Protein AF-0000000074475706 (afdb_homodimer)

Structure (mmCIF, N/CA/C/O backbone):
data_AF-0000000074475706-model_v1
#
loop_
_entity.id
_entity.type
_entity.pdbx_description
1 polymer Transposase
#
lo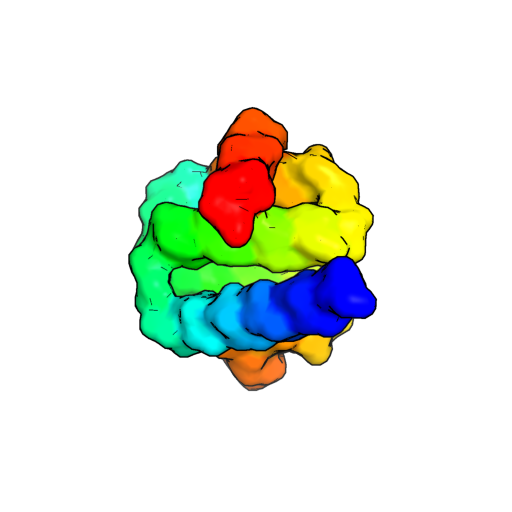op_
_atom_site.group_PDB
_atom_site.id
_atom_site.type_symbol
_atom_site.label_atom_id
_atom_site.label_alt_id
_atom_site.label_comp_id
_atom_site.label_asym_id
_atom_site.label_entity_id
_atom_site.label_seq_id
_atom_site.pdbx_PDB_ins_code
_atom_site.Cartn_x
_atom_site.Cartn_y
_atom_site.Cartn_z
_atom_site.occupancy
_atom_site.B_iso_or_equiv
_atom_site.auth_seq_id
_atom_site.auth_comp_id
_atom_site.auth_asym_id
_atom_site.auth_atom_id
_atom_site.pdbx_PDB_model_num
ATOM 1 N N . MET A 1 1 ? -8.977 25.281 -7.82 1 59.84 1 MET A N 1
ATOM 2 C CA . MET A 1 1 ? -7.52 25.25 -7.957 1 59.84 1 MET A CA 1
ATOM 3 C C . MET A 1 1 ? -6.906 24.203 -7.031 1 59.84 1 MET A C 1
ATOM 5 O O . MET A 1 1 ? -6.098 23.391 -7.465 1 59.84 1 MET A O 1
ATOM 9 N N . MET A 1 2 ? -7.402 24.25 -5.805 1 70.38 2 MET A N 1
ATOM 10 C CA . MET A 1 2 ? -6.848 23.35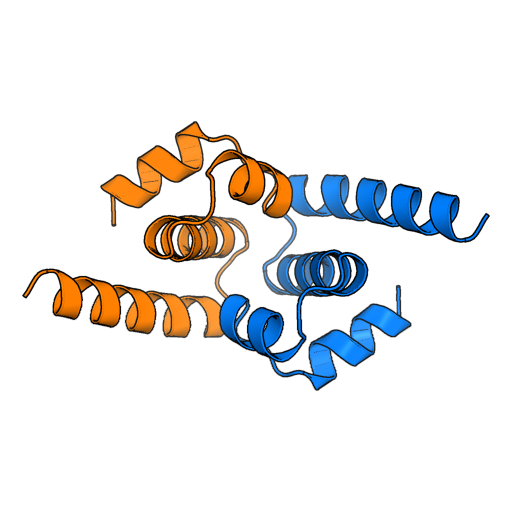9 -4.793 1 70.38 2 MET A CA 1
ATOM 11 C C . MET A 1 2 ? -7.176 21.906 -5.113 1 70.38 2 MET A C 1
ATOM 13 O O . MET A 1 2 ? -6.324 21.016 -4.965 1 70.38 2 MET A O 1
ATOM 17 N N . GLN A 1 3 ? -8.383 21.812 -5.75 1 78 3 GLN A N 1
ATOM 18 C CA . GLN A 1 3 ? -8.836 20.453 -6.066 1 78 3 GLN A CA 1
ATOM 19 C C . GLN A 1 3 ? -8.094 19.891 -7.273 1 78 3 GLN A C 1
ATOM 21 O O . GLN A 1 3 ? -7.734 18.719 -7.289 1 78 3 GLN A O 1
ATOM 26 N N . ASP A 1 4 ? -7.859 20.828 -8.125 1 83.12 4 ASP A N 1
ATOM 27 C CA . ASP A 1 4 ? -7.145 20.406 -9.32 1 83.12 4 ASP A CA 1
ATOM 28 C C . ASP A 1 4 ? -5.727 19.953 -8.984 1 83.12 4 ASP A C 1
ATOM 30 O O . ASP A 1 4 ? -5.23 18.984 -9.555 1 83.12 4 ASP A O 1
ATOM 34 N N . ASN A 1 5 ? -5.148 20.656 -8.086 1 85.44 5 ASN A N 1
ATOM 35 C CA . ASN A 1 5 ? -3.789 20.312 -7.688 1 85.44 5 ASN A CA 1
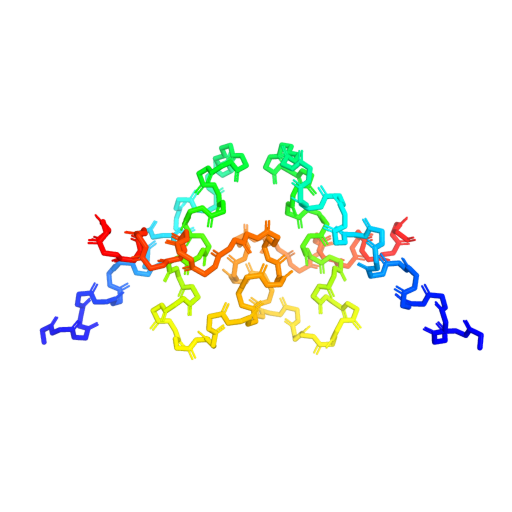ATOM 36 C C . ASN A 1 5 ? -3.729 18.938 -7.02 1 85.44 5 ASN A C 1
ATOM 38 O O . ASN A 1 5 ? -2.789 18.172 -7.25 1 85.44 5 ASN A O 1
ATOM 42 N N . GLN A 1 6 ? -4.68 18.688 -6.23 1 86.88 6 GLN A N 1
ATOM 43 C CA . GLN A 1 6 ? -4.711 17.391 -5.555 1 86.88 6 GLN A CA 1
ATOM 44 C C . GLN A 1 6 ? -4.836 16.25 -6.559 1 86.88 6 GLN A C 1
ATOM 46 O O . GLN A 1 6 ? -4.164 15.227 -6.422 1 86.88 6 GLN A O 1
ATOM 51 N N . MET A 1 7 ? -5.668 16.484 -7.566 1 89.88 7 MET A N 1
ATOM 52 C CA . MET A 1 7 ? -5.871 15.453 -8.578 1 89.88 7 MET A CA 1
ATOM 53 C C . MET A 1 7 ? -4.598 15.211 -9.383 1 89.88 7 MET A C 1
ATOM 55 O O . MET A 1 7 ? -4.297 14.078 -9.758 1 89.88 7 MET A O 1
ATOM 59 N N . GLU A 1 8 ? -3.934 16.312 -9.641 1 90.69 8 GLU A N 1
ATOM 60 C CA . GLU A 1 8 ? -2.66 16.156 -10.344 1 90.69 8 GLU A CA 1
ATOM 61 C C . GLU A 1 8 ? -1.652 15.383 -9.5 1 90.69 8 GLU A C 1
ATOM 63 O O . GLU A 1 8 ? -0.919 14.539 -10.023 1 90.69 8 GLU A O 1
ATOM 68 N N . MET A 1 9 ? -1.604 15.695 -8.219 1 90.62 9 MET A N 1
ATOM 69 C CA . MET A 1 9 ? -0.698 14.992 -7.312 1 90.62 9 MET A CA 1
ATOM 70 C C . MET A 1 9 ? -1.036 13.508 -7.246 1 90.62 9 MET A C 1
ATOM 72 O O . MET A 1 9 ? -0.14 12.656 -7.262 1 90.62 9 MET A O 1
ATOM 76 N N . LEU A 1 10 ? -2.287 13.211 -7.238 1 92.44 10 LEU A N 1
ATOM 77 C CA . LEU A 1 10 ? -2.738 11.828 -7.203 1 92.44 10 LEU A CA 1
ATOM 78 C C . LEU A 1 10 ? -2.314 11.086 -8.469 1 92.44 10 LEU A C 1
ATOM 80 O O . LEU A 1 10 ? -1.929 9.914 -8.406 1 92.44 10 LEU A O 1
ATOM 84 N N . SER A 1 11 ? -2.375 11.805 -9.586 1 92.75 11 SER A N 1
ATOM 85 C CA . SER A 1 11 ? -1.959 11.211 -10.852 1 92.75 11 SER A CA 1
ATOM 86 C C . SER A 1 11 ? -0.459 10.938 -10.867 1 92.75 11 SER A C 1
ATOM 88 O O . SER A 1 11 ? -0.021 9.875 -11.312 1 92.75 11 SER A O 1
ATOM 90 N N . ILE A 1 12 ? 0.303 11.859 -10.312 1 93.56 12 ILE A N 1
ATOM 91 C CA . ILE A 1 12 ? 1.754 11.719 -10.25 1 93.56 12 ILE A CA 1
ATOM 92 C C . ILE A 1 12 ? 2.119 10.562 -9.328 1 93.56 12 ILE A C 1
ATOM 94 O O . ILE A 1 12 ? 2.961 9.727 -9.664 1 93.56 12 ILE A O 1
ATOM 98 N N . LEU A 1 13 ? 1.47 10.484 -8.195 1 94.81 13 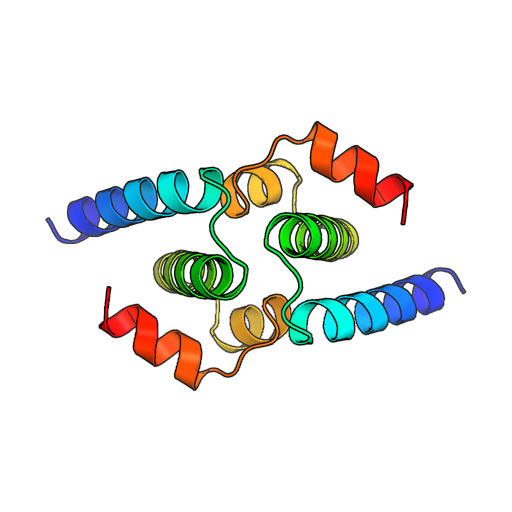LEU A N 1
ATOM 99 C CA . LEU A 1 13 ? 1.712 9.398 -7.246 1 94.81 13 LEU A CA 1
ATOM 100 C C . LEU A 1 13 ? 1.337 8.055 -7.859 1 94.81 13 LEU A C 1
ATOM 102 O O . LEU A 1 13 ? 2.051 7.062 -7.676 1 94.81 13 LEU A O 1
ATOM 106 N N . GLY A 1 14 ? 0.239 8.062 -8.539 1 95 14 GLY A N 1
ATOM 107 C CA . GLY A 1 14 ? -0.187 6.84 -9.195 1 95 14 GLY A CA 1
ATOM 108 C C . GLY A 1 14 ? 0.841 6.301 -10.172 1 95 14 GLY A C 1
ATOM 109 O O . GLY A 1 14 ? 1.131 5.102 -10.18 1 95 14 GLY A O 1
ATOM 110 N N . GLU A 1 15 ? 1.363 7.18 -10.984 1 95.31 15 GLU A N 1
ATOM 111 C CA . GLU A 1 15 ? 2.385 6.789 -11.953 1 95.31 15 GLU A CA 1
ATOM 112 C C . GLU A 1 15 ? 3.662 6.332 -11.25 1 95.31 15 GLU A C 1
ATOM 114 O O . GLU A 1 15 ? 4.312 5.387 -11.695 1 95.31 15 GLU A O 1
ATOM 119 N N . PHE A 1 16 ? 4.043 6.957 -10.18 1 95.44 16 PHE A N 1
ATOM 120 C CA . PHE A 1 16 ? 5.227 6.621 -9.398 1 95.44 16 PHE A CA 1
ATOM 121 C C . PHE A 1 16 ? 5.094 5.238 -8.773 1 95.44 16 PHE A C 1
ATOM 123 O O . PHE A 1 16 ? 6.02 4.426 -8.844 1 95.44 16 PHE A O 1
ATOM 130 N N . ILE A 1 17 ? 3.924 4.934 -8.258 1 96 17 ILE A N 1
ATOM 131 C CA . ILE A 1 17 ? 3.645 3.646 -7.637 1 96 17 ILE A CA 1
ATOM 132 C C . ILE A 1 17 ? 3.713 2.539 -8.688 1 96 17 ILE A C 1
ATOM 134 O O . ILE A 1 17 ? 4.285 1.475 -8.438 1 96 17 ILE A O 1
ATOM 138 N N . LYS A 1 18 ? 3.303 2.826 -9.875 1 93.88 18 LYS A N 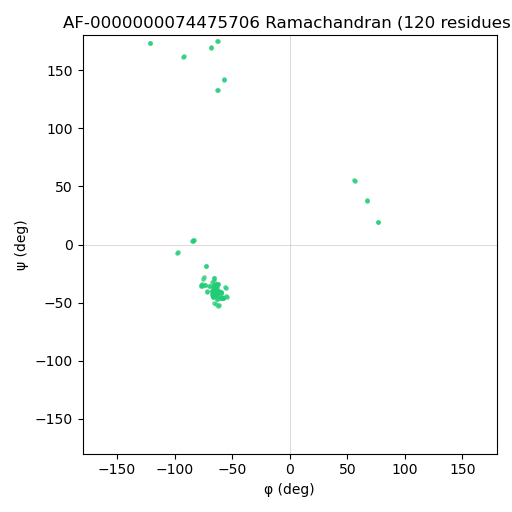1
ATOM 139 C CA . LYS A 1 18 ? 3.299 1.845 -10.961 1 93.88 18 LYS A CA 1
ATOM 140 C C . LYS A 1 18 ? 4.715 1.566 -11.453 1 93.88 18 LYS A C 1
ATOM 142 O O . LYS A 1 18 ? 4.969 0.529 -12.07 1 93.88 18 LYS A O 1
ATOM 147 N N . SER A 1 19 ? 5.633 2.467 -11.133 1 92.25 19 SER A N 1
ATOM 148 C CA . SER A 1 19 ? 6.996 2.344 -11.648 1 92.25 19 SER A CA 1
ATOM 149 C C . SER A 1 19 ? 7.824 1.4 -10.781 1 92.25 19 SER A C 1
ATOM 151 O O . SER A 1 19 ? 9.023 1.227 -11.023 1 92.25 19 SER A O 1
ATOM 153 N N . ASN A 1 20 ? 7.242 0.812 -9.812 1 87 20 ASN A N 1
ATOM 154 C CA . ASN A 1 20 ? 7.84 -0.174 -8.914 1 87 20 ASN A CA 1
ATOM 155 C C . ASN A 1 20 ? 9.086 0.377 -8.219 1 87 20 ASN A C 1
ATOM 157 O O . ASN A 1 20 ? 10.156 -0.226 -8.289 1 87 20 ASN A O 1
ATOM 161 N N . PRO A 1 21 ? 8.945 1.496 -7.559 1 91 21 PRO A N 1
ATOM 162 C CA . PRO A 1 21 ? 10.062 2.012 -6.758 1 91 21 PRO A CA 1
ATOM 163 C C . PRO A 1 21 ? 10.461 1.07 -5.625 1 91 21 PRO A C 1
ATOM 165 O O . PRO A 1 21 ? 9.828 0.029 -5.434 1 91 21 PRO A O 1
ATOM 168 N N . ASP A 1 22 ? 11.555 1.466 -4.93 1 92.75 22 ASP A N 1
ATOM 169 C CA . ASP A 1 22 ? 11.922 0.604 -3.812 1 92.75 22 ASP A CA 1
ATOM 170 C C . ASP A 1 22 ? 10.891 0.678 -2.693 1 92.75 22 ASP A C 1
ATOM 172 O O . ASP A 1 22 ? 9.992 1.525 -2.725 1 92.75 22 ASP A O 1
ATOM 176 N N . ALA A 1 23 ? 10.938 -0.16 -1.715 1 93 23 ALA A N 1
ATOM 177 C CA . ALA A 1 23 ? 9.922 -0.347 -0.681 1 93 23 ALA A CA 1
ATOM 178 C C . ALA A 1 23 ? 9.695 0.939 0.108 1 93 23 ALA A C 1
ATOM 180 O O . ALA A 1 23 ? 8.562 1.28 0.443 1 93 23 ALA A O 1
ATOM 181 N N . ARG A 1 24 ? 10.828 1.662 0.43 1 92.69 24 ARG A N 1
ATOM 182 C CA . ARG A 1 24 ? 10.711 2.887 1.213 1 92.69 24 ARG A CA 1
ATOM 183 C C . ARG A 1 24 ? 9.984 3.971 0.427 1 92.69 24 ARG A C 1
ATOM 185 O O . ARG A 1 24 ? 9.094 4.641 0.961 1 92.69 24 ARG A O 1
ATOM 192 N N . GLU A 1 25 ? 10.297 4.094 -0.831 1 95.19 25 GLU A N 1
ATOM 193 C CA . GLU A 1 25 ? 9.656 5.082 -1.694 1 95.19 25 GLU A CA 1
ATOM 194 C C . GLU A 1 25 ? 8.203 4.715 -1.963 1 95.19 25 GLU A C 1
ATOM 196 O O . GLU A 1 25 ? 7.34 5.594 -2.062 1 95.19 25 GLU A O 1
ATOM 201 N N . LEU A 1 26 ? 7.977 3.445 -2.066 1 96.62 26 LEU A N 1
ATOM 202 C CA . LEU A 1 26 ? 6.609 2.975 -2.275 1 96.62 26 LEU A CA 1
ATOM 203 C C . LEU A 1 26 ? 5.734 3.297 -1.07 1 96.62 26 LEU A C 1
ATOM 205 O O . LEU A 1 26 ? 4.617 3.799 -1.226 1 96.62 26 LEU A O 1
ATOM 209 N N . LYS A 1 27 ? 6.258 3.064 0.143 1 97.56 27 LYS A N 1
ATOM 210 C CA . LYS A 1 27 ? 5.484 3.363 1.346 1 97.56 27 LYS A CA 1
ATOM 211 C C . LYS A 1 27 ? 5.238 4.863 1.481 1 97.56 27 LYS A C 1
ATOM 213 O O . LYS A 1 27 ? 4.16 5.281 1.911 1 97.56 27 LYS A O 1
ATOM 218 N N . ARG A 1 28 ? 6.242 5.68 1.062 1 97.12 28 ARG A N 1
ATOM 219 C CA . ARG A 1 28 ? 6.07 7.129 1.106 1 97.12 28 ARG A CA 1
ATOM 220 C C . ARG A 1 28 ? 4.938 7.574 0.187 1 97.12 28 ARG A C 1
ATOM 222 O O . ARG A 1 28 ? 4.051 8.328 0.601 1 97.12 28 ARG A O 1
ATOM 229 N N . ALA A 1 29 ? 4.949 7.066 -1.013 1 97.56 29 ALA A N 1
ATOM 230 C CA . ALA A 1 29 ? 3.961 7.465 -2.01 1 97.56 29 ALA A CA 1
ATOM 231 C C . ALA A 1 29 ? 2.566 6.98 -1.623 1 97.56 29 ALA A C 1
ATOM 233 O O . ALA A 1 29 ? 1.589 7.723 -1.74 1 97.56 29 ALA A O 1
ATOM 234 N N . LEU A 1 30 ? 2.43 5.723 -1.146 1 98 30 LEU A N 1
ATOM 235 C CA . LEU A 1 30 ? 1.146 5.172 -0.729 1 98 30 LEU A CA 1
ATOM 236 C C . LEU A 1 30 ? 0.583 5.941 0.46 1 98 30 LEU A C 1
ATOM 238 O O . LEU A 1 30 ? -0.618 6.219 0.516 1 98 30 LEU A O 1
ATOM 242 N N . ALA A 1 31 ? 1.422 6.281 1.438 1 98.38 31 ALA A N 1
ATOM 243 C CA . ALA A 1 31 ? 1.003 7.047 2.611 1 98.38 31 ALA A CA 1
ATOM 244 C C . ALA A 1 31 ? 0.394 8.383 2.203 1 98.38 31 ALA A C 1
ATOM 246 O O . ALA A 1 31 ? -0.686 8.75 2.674 1 98.38 31 ALA A O 1
ATOM 247 N N . VAL A 1 32 ? 1.018 9.078 1.314 1 98.06 32 VAL A N 1
ATOM 248 C CA . VAL A 1 32 ? 0.556 10.383 0.863 1 98.06 32 VAL A CA 1
ATOM 249 C C . VAL A 1 32 ? -0.759 10.234 0.1 1 98.06 32 VAL A C 1
ATOM 251 O O . VAL A 1 32 ? -1.71 10.984 0.336 1 98.06 32 VAL A O 1
ATOM 254 N N . ARG A 1 33 ? -0.8 9.281 -0.764 1 97.31 33 ARG A N 1
ATOM 255 C CA . ARG A 1 33 ? -1.988 9.055 -1.581 1 97.31 33 ARG A CA 1
ATOM 256 C C . ARG A 1 33 ? -3.203 8.758 -0.71 1 97.31 33 ARG A C 1
ATOM 258 O O . ARG A 1 33 ? -4.273 9.328 -0.91 1 97.31 33 ARG A O 1
ATOM 265 N N . LEU A 1 34 ? -3.004 7.895 0.235 1 97.5 34 LEU A N 1
ATOM 266 C CA . LEU A 1 34 ? -4.094 7.52 1.133 1 97.5 34 LEU A CA 1
ATOM 267 C C . LEU A 1 34 ? -4.496 8.695 2.014 1 97.5 34 LEU A C 1
ATOM 269 O O . LEU A 1 34 ? -5.688 8.93 2.24 1 97.5 34 LEU A O 1
ATOM 273 N N . ALA A 1 35 ? -3.549 9.438 2.48 1 97.12 35 ALA A N 1
ATOM 274 C CA . ALA A 1 35 ? -3.826 10.594 3.32 1 97.12 35 ALA A CA 1
ATOM 275 C C . ALA A 1 35 ? -4.613 11.656 2.551 1 97.12 35 ALA A C 1
ATOM 277 O O . ALA A 1 35 ? -5.547 12.258 3.086 1 97.12 35 ALA A O 1
ATOM 278 N N . LEU A 1 36 ? -4.238 11.836 1.305 1 94.69 36 LEU A N 1
ATOM 279 C CA . LEU A 1 36 ? -4.938 12.805 0.461 1 94.69 36 LEU A CA 1
ATOM 280 C C . LEU A 1 36 ? -6.375 12.359 0.205 1 94.69 36 LEU A C 1
ATOM 282 O O . LEU A 1 36 ? -7.258 13.195 0.004 1 94.69 36 LEU A O 1
ATOM 286 N N . GLY A 1 37 ? -6.613 11.07 0.204 1 92.88 37 GLY A N 1
ATOM 287 C CA . GLY A 1 37 ? -7.941 10.516 0.006 1 92.88 37 GLY A CA 1
ATOM 288 C C . GLY A 1 37 ? -8.758 10.461 1.281 1 92.88 37 GLY A C 1
ATOM 289 O O . GLY A 1 37 ? -9.82 9.836 1.318 1 92.88 37 GLY A O 1
ATOM 290 N N . ASN A 1 38 ? -8.219 10.945 2.311 1 94.5 38 ASN A N 1
ATOM 291 C CA . ASN A 1 38 ? -8.891 11.102 3.592 1 94.5 38 ASN A CA 1
ATOM 292 C C . ASN A 1 38 ? -9 9.781 4.34 1 94.5 38 ASN A C 1
ATOM 294 O O . ASN A 1 38 ? -9.969 9.547 5.059 1 94.5 38 ASN A O 1
ATOM 298 N N . THR A 1 39 ? -8.227 8.828 4.027 1 96.31 39 THR A N 1
ATOM 299 C CA . THR A 1 39 ? -8.109 7.633 4.852 1 96.31 39 THR A CA 1
ATOM 300 C C . THR A 1 39 ? -7.551 7.98 6.23 1 96.31 39 THR A C 1
ATOM 302 O O . THR A 1 39 ? -6.602 8.758 6.344 1 96.31 39 THR A O 1
ATOM 305 N N . PRO A 1 40 ? -8.172 7.461 7.332 1 98 40 PRO A N 1
ATOM 306 C CA . PRO A 1 40 ? -7.641 7.75 8.664 1 98 40 PRO A CA 1
ATOM 307 C C . PRO A 1 40 ? -6.18 7.332 8.828 1 98 40 PRO A C 1
ATOM 309 O O . PRO A 1 40 ? -5.793 6.25 8.383 1 98 40 PRO A O 1
ATOM 312 N N . TYR A 1 41 ? -5.363 8.125 9.562 1 98 41 TYR A N 1
ATOM 313 C CA . TYR A 1 41 ? -3.934 7.883 9.703 1 98 41 TYR A CA 1
ATOM 314 C C . TYR A 1 41 ? -3.67 6.559 10.414 1 98 41 TYR A C 1
ATOM 316 O O . TYR A 1 41 ? -2.705 5.859 10.102 1 98 41 TYR A O 1
ATOM 324 N N . LEU A 1 42 ? -4.512 6.223 11.32 1 97.69 42 LEU A N 1
ATOM 325 C CA . LEU A 1 42 ? -4.344 4.965 12.039 1 97.69 42 LEU A CA 1
ATOM 326 C C . LEU A 1 42 ? -4.445 3.777 11.086 1 97.69 42 LEU A C 1
ATOM 328 O O . LEU A 1 42 ? -3.66 2.832 11.18 1 97.69 42 LEU A O 1
ATOM 332 N N . ASP A 1 43 ? -5.41 3.824 10.188 1 96.94 43 ASP A N 1
ATOM 333 C CA . ASP A 1 43 ? -5.602 2.75 9.219 1 96.94 43 ASP A CA 1
ATOM 334 C C . ASP A 1 43 ? -4.414 2.646 8.266 1 96.94 43 ASP A C 1
ATOM 336 O O . ASP A 1 43 ? -3.973 1.546 7.934 1 96.94 43 ASP A O 1
ATOM 340 N N . ILE A 1 44 ? -3.902 3.82 7.859 1 98.38 44 ILE A N 1
ATOM 341 C CA . ILE A 1 44 ? -2.748 3.865 6.965 1 98.38 44 ILE A CA 1
ATOM 342 C C . ILE A 1 44 ? -1.526 3.283 7.672 1 98.38 44 ILE A C 1
ATOM 344 O O . ILE A 1 44 ? -0.803 2.465 7.102 1 98.38 44 ILE A O 1
ATOM 348 N N . ALA A 1 45 ? -1.356 3.688 8.922 1 98.06 45 ALA A N 1
ATOM 349 C CA . ALA A 1 45 ? -0.226 3.223 9.727 1 98.06 45 ALA A CA 1
ATOM 350 C C . ALA A 1 45 ? -0.243 1.703 9.867 1 98.06 45 ALA A C 1
ATOM 352 O O . ALA A 1 45 ? 0.793 1.049 9.727 1 98.06 45 ALA A O 1
ATOM 353 N N . GLU A 1 46 ? -1.426 1.161 10.078 1 96.38 46 GLU A N 1
ATOM 354 C CA . GLU A 1 46 ? -1.562 -0.282 10.242 1 96.38 46 GLU A CA 1
ATOM 355 C C . GLU A 1 46 ? -1.349 -1.016 8.922 1 96.38 46 GLU A C 1
ATOM 357 O O . GLU A 1 46 ? -0.707 -2.068 8.891 1 96.38 46 GLU A O 1
ATOM 362 N N . LEU A 1 47 ? -1.85 -0.487 7.879 1 97.25 47 LEU A N 1
ATOM 363 C CA . LEU A 1 47 ? -1.758 -1.119 6.566 1 97.25 47 LEU A CA 1
ATOM 364 C C . LEU A 1 47 ? -0.309 -1.185 6.094 1 97.25 47 LEU A C 1
ATOM 366 O O . LEU A 1 47 ? 0.151 -2.232 5.633 1 97.25 47 LEU A O 1
ATOM 370 N N . LEU A 1 48 ? 0.408 -0.123 6.258 1 98 48 LEU A N 1
ATOM 371 C CA . LEU A 1 48 ? 1.728 0.017 5.652 1 98 48 LEU A CA 1
ATOM 372 C C . LEU A 1 48 ? 2.824 -0.349 6.648 1 98 48 LEU A C 1
ATOM 374 O O . LEU A 1 48 ? 4 -0.425 6.281 1 98 48 LEU A O 1
ATOM 378 N N . GLY A 1 49 ? 2.428 -0.599 7.938 1 96.88 49 GLY A N 1
ATOM 379 C CA . GLY A 1 49 ? 3.422 -0.897 8.953 1 96.88 49 GLY A CA 1
ATOM 380 C C . GLY A 1 49 ? 4.328 0.28 9.266 1 96.88 49 GLY A C 1
ATOM 381 O O . GLY A 1 49 ? 5.543 0.121 9.383 1 96.88 49 GLY A O 1
ATOM 382 N N . VAL A 1 50 ? 3.787 1.436 9.273 1 97.44 50 VAL A N 1
ATOM 383 C CA . VAL A 1 50 ? 4.547 2.643 9.578 1 97.44 50 VAL A CA 1
ATOM 384 C C . VAL A 1 50 ? 3.934 3.357 10.781 1 97.44 50 VAL A C 1
ATOM 386 O O . VAL A 1 50 ? 2.916 2.916 11.32 1 97.44 50 VAL A O 1
ATOM 389 N N . HIS A 1 51 ? 4.566 4.387 11.273 1 97.69 51 HIS A N 1
ATOM 390 C CA . HIS A 1 51 ? 4.016 5.238 12.328 1 97.69 51 HIS A CA 1
ATOM 391 C C . HIS A 1 51 ? 3.256 6.418 11.734 1 97.69 51 HIS A C 1
ATOM 393 O O . HIS A 1 51 ? 3.506 6.812 10.594 1 97.69 51 HIS A O 1
ATOM 399 N N . LYS A 1 52 ? 2.396 7.086 12.531 1 97.88 52 LYS A N 1
ATOM 400 C CA . LYS A 1 52 ? 1.608 8.234 12.086 1 97.88 52 LYS A CA 1
ATOM 401 C C . LYS A 1 52 ? 2.508 9.406 11.703 1 97.88 52 LYS A C 1
ATOM 403 O O . LYS A 1 52 ? 2.191 10.164 10.789 1 97.88 52 LYS A O 1
ATOM 408 N N . SER A 1 53 ? 3.578 9.555 12.422 1 98.06 53 SER A N 1
ATOM 409 C CA . SER A 1 53 ? 4.488 10.656 12.148 1 98.06 53 SER A CA 1
ATOM 410 C C . SER A 1 53 ? 5.082 10.555 10.75 1 98.06 53 SER A C 1
ATOM 412 O O . SER A 1 53 ? 5.387 11.57 10.117 1 98.06 53 SER A O 1
ATOM 414 N N . PHE A 1 54 ? 5.305 9.375 10.312 1 97.94 54 PHE A N 1
ATOM 415 C CA . PHE A 1 54 ? 5.77 9.133 8.945 1 97.94 54 PHE A CA 1
ATOM 416 C C . PHE A 1 54 ? 4.785 9.695 7.93 1 97.94 54 PHE A C 1
ATOM 418 O O . PHE A 1 54 ? 5.188 10.383 6.984 1 97.94 54 PHE A O 1
ATOM 425 N N . ILE A 1 55 ? 3.559 9.453 8.156 1 98.31 55 ILE A N 1
ATOM 426 C CA . ILE A 1 55 ? 2.502 9.906 7.254 1 98.31 55 ILE A CA 1
ATOM 427 C C . ILE A 1 55 ? 2.438 11.43 7.25 1 98.31 55 ILE A C 1
ATOM 429 O O . ILE A 1 55 ? 2.393 12.055 6.188 1 98.31 55 ILE A O 1
ATOM 433 N N . THR A 1 56 ? 2.381 12.023 8.43 1 97.38 56 THR A N 1
ATOM 434 C CA . THR A 1 56 ? 2.324 13.477 8.57 1 97.38 56 THR A CA 1
ATOM 435 C C . THR A 1 56 ? 3.5 14.133 7.855 1 97.38 56 THR A C 1
ATOM 437 O O . THR A 1 56 ? 3.32 15.109 7.117 1 97.38 56 THR A O 1
ATOM 440 N N . PHE A 1 57 ? 4.617 13.602 8.023 1 98.06 57 PHE A N 1
ATOM 441 C CA . PHE A 1 57 ? 5.836 14.156 7.453 1 98.06 57 PHE A CA 1
ATOM 442 C C . PHE A 1 57 ? 5.762 14.164 5.93 1 98.06 57 PHE A C 1
ATOM 444 O O . PHE A 1 57 ? 5.969 15.203 5.297 1 98.06 57 PHE A O 1
ATOM 451 N N . TRP A 1 58 ? 5.492 13.133 5.391 1 96.75 58 TRP A N 1
ATOM 452 C CA . TRP A 1 58 ? 5.547 13.016 3.936 1 96.75 58 TRP A CA 1
ATOM 453 C C . TRP A 1 58 ? 4.379 13.75 3.289 1 96.75 58 TRP A C 1
ATOM 455 O O . TRP A 1 58 ? 4.5 14.266 2.174 1 96.75 58 TRP A O 1
ATOM 465 N N . LYS A 1 59 ? 3.268 13.719 3.969 1 95.38 59 LYS A N 1
ATOM 466 C CA . LYS A 1 59 ? 2.162 14.531 3.471 1 95.38 59 LYS A CA 1
ATOM 467 C C . LYS A 1 59 ? 2.574 16 3.344 1 95.38 59 LYS A C 1
ATOM 469 O O . LYS A 1 59 ? 2.184 16.672 2.393 1 95.38 59 LYS A O 1
ATOM 474 N N . GLN A 1 60 ? 3.324 16.422 4.211 1 94.75 60 GLN A N 1
ATOM 475 C CA . GLN A 1 60 ? 3.773 17.812 4.227 1 94.75 60 GLN A CA 1
ATOM 476 C C . GLN A 1 60 ? 4.863 18.047 3.184 1 94.75 60 GLN A C 1
ATOM 478 O O . GLN A 1 60 ? 4.953 19.141 2.605 1 94.75 60 GLN A O 1
ATOM 483 N N . GLU A 1 61 ? 5.656 17.094 2.984 1 92.25 61 GLU A N 1
ATOM 484 C CA . GLU A 1 61 ? 6.793 17.203 2.072 1 92.25 61 GLU A CA 1
ATOM 485 C C . GLU A 1 61 ? 6.34 17.156 0.617 1 92.25 61 GLU A C 1
ATOM 487 O O . GLU A 1 61 ? 7.031 17.641 -0.275 1 92.25 61 GLU A O 1
ATOM 492 N N . PHE A 1 62 ? 5.336 16.547 0.403 1 85.19 62 PHE A N 1
ATOM 493 C CA . PHE A 1 62 ? 4.828 16.453 -0.961 1 85.19 62 PHE A CA 1
ATOM 494 C C . PHE A 1 62 ? 4.008 17.688 -1.312 1 85.19 62 PHE A C 1
ATOM 496 O O . PHE A 1 62 ? 4.008 18.125 -2.463 1 85.19 62 PHE A O 1
ATOM 503 N N . MET B 1 1 ? -12.289 -21.859 12.953 1 60.97 1 MET B N 1
ATOM 504 C CA . MET B 1 1 ? -10.984 -22.297 12.469 1 60.97 1 MET B CA 1
ATOM 505 C C . MET B 1 1 ? -10.523 -21.453 11.281 1 60.97 1 MET B C 1
ATOM 507 O O . MET B 1 1 ? -9.391 -20.969 11.266 1 60.97 1 MET B O 1
ATOM 511 N N . MET B 1 2 ? -11.469 -21.25 10.367 1 71.81 2 MET B N 1
ATOM 512 C CA . MET B 1 2 ? -11.141 -20.5 9.156 1 71.81 2 MET B CA 1
ATOM 513 C C . MET B 1 2 ? -10.812 -19.047 9.484 1 71.81 2 MET B C 1
ATOM 515 O O . MET B 1 2 ? -9.875 -18.469 8.922 1 71.81 2 MET B O 1
ATOM 519 N N . GLN B 1 3 ? -11.516 -18.625 10.57 1 78.69 3 GLN B N 1
ATOM 520 C CA . GLN B 1 3 ? -11.328 -17.234 10.961 1 78.69 3 GLN B CA 1
ATOM 521 C C . GLN B 1 3 ? -9.992 -17.047 11.672 1 78.69 3 GLN B C 1
ATOM 523 O O . GLN B 1 3 ? -9.312 -16.031 11.453 1 78.69 3 GLN B O 1
ATOM 528 N N . ASP B 1 4 ? -9.719 -18.078 12.398 1 83.31 4 ASP B N 1
ATOM 529 C CA . ASP B 1 4 ? -8.461 -18 13.125 1 83.31 4 ASP B CA 1
ATOM 530 C C . ASP B 1 4 ? -7.27 -18 12.164 1 83.31 4 ASP B C 1
ATOM 532 O O . ASP B 1 4 ? -6.289 -17.281 12.375 1 83.31 4 ASP B O 1
ATOM 536 N N . ASN B 1 5 ? -7.418 -18.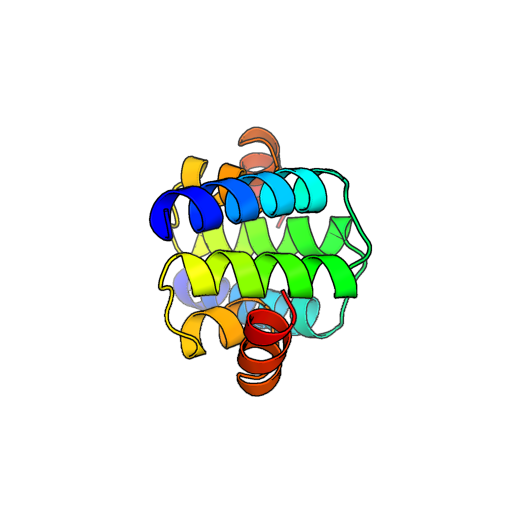766 11.156 1 86.25 5 ASN B N 1
ATOM 537 C CA . ASN B 1 5 ? -6.344 -18.844 10.172 1 86.25 5 ASN B CA 1
ATOM 538 C C . ASN B 1 5 ? -6.148 -17.516 9.453 1 86.25 5 ASN B C 1
ATOM 540 O O . ASN B 1 5 ? -5.016 -17.094 9.188 1 86.25 5 ASN B O 1
ATOM 544 N N . GLN B 1 6 ? -7.223 -16.922 9.148 1 87.56 6 GLN B N 1
ATOM 545 C CA . GLN B 1 6 ? -7.133 -15.641 8.461 1 87.56 6 GLN B CA 1
ATOM 546 C C . GLN B 1 6 ? -6.426 -14.609 9.336 1 87.56 6 GLN B C 1
ATOM 548 O O . GLN B 1 6 ? -5.59 -13.844 8.844 1 87.56 6 GLN B O 1
ATOM 553 N N . MET B 1 7 ? -6.75 -14.641 10.609 1 90.25 7 MET B N 1
ATOM 554 C CA . MET B 1 7 ? -6.141 -13.68 11.531 1 90.25 7 MET B CA 1
ATOM 555 C C . MET B 1 7 ? -4.645 -13.93 11.664 1 90.25 7 MET B C 1
ATOM 557 O O . MET B 1 7 ? -3.861 -12.984 11.789 1 90.25 7 MET B O 1
ATOM 561 N N . GLU B 1 8 ? -4.316 -15.195 11.664 1 91 8 GLU B N 1
ATOM 562 C CA . GLU B 1 8 ? -2.893 -15.523 11.711 1 91 8 GLU B CA 1
ATOM 563 C C . GLU B 1 8 ? -2.172 -15.047 10.461 1 91 8 GLU B C 1
ATOM 565 O O . GLU B 1 8 ? -1.061 -14.516 10.539 1 91 8 GLU B O 1
ATOM 570 N N . MET B 1 9 ? -2.805 -15.242 9.32 1 90.94 9 MET B N 1
ATOM 571 C CA . MET B 1 9 ? -2.225 -14.797 8.055 1 90.94 9 MET B CA 1
ATOM 572 C C . MET B 1 9 ? -2.062 -13.281 8.039 1 90.94 9 MET B C 1
ATOM 574 O O . MET B 1 9 ? -1.033 -12.766 7.594 1 90.94 9 MET B O 1
ATOM 578 N N . LEU B 1 10 ? -3.02 -12.617 8.562 1 92.69 10 LEU B N 1
ATOM 579 C CA . LEU B 1 10 ? -2.969 -11.156 8.625 1 92.69 10 LEU B CA 1
ATOM 580 C C . LEU B 1 10 ? -1.817 -10.695 9.516 1 92.69 10 LEU B C 1
ATOM 582 O O . LEU B 1 10 ? -1.144 -9.711 9.203 1 92.69 10 LEU B O 1
ATOM 586 N N . SER B 1 11 ? -1.6 -11.43 10.594 1 92.88 11 SER B N 1
ATOM 587 C CA . SER B 1 11 ? -0.5 -11.109 11.492 1 92.88 11 SER B CA 1
ATOM 588 C C . SER B 1 11 ? 0.851 -11.328 10.82 1 92.88 11 SER B C 1
ATOM 590 O O . SER B 1 11 ? 1.752 -10.492 10.938 1 92.88 11 SER B O 1
ATOM 592 N N . ILE B 1 12 ? 0.947 -12.406 10.062 1 93.88 12 ILE B N 1
ATOM 593 C CA . ILE B 1 12 ? 2.178 -12.734 9.352 1 93.88 12 ILE B CA 1
ATOM 594 C C . ILE B 1 12 ? 2.447 -11.688 8.273 1 93.88 12 ILE B C 1
ATOM 596 O O . ILE B 1 12 ? 3.572 -11.195 8.141 1 93.88 12 ILE B O 1
ATOM 600 N N . LEU B 1 13 ? 1.428 -11.32 7.555 1 95 13 LEU B N 1
ATOM 601 C CA . LEU B 1 13 ? 1.562 -10.305 6.52 1 95 13 LEU B CA 1
ATOM 602 C C . LEU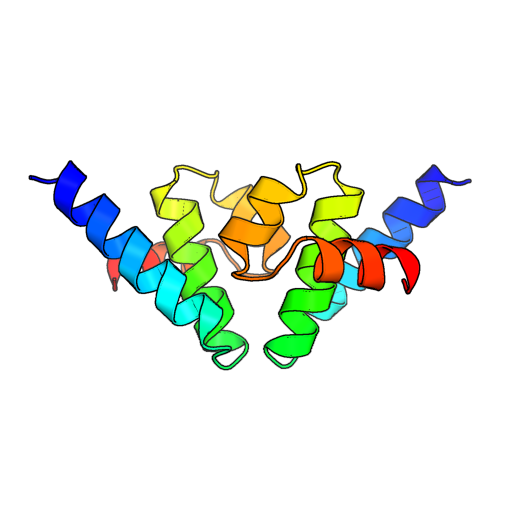 B 1 13 ? 1.948 -8.953 7.125 1 95 13 LEU B C 1
ATOM 604 O O . LEU B 1 13 ? 2.779 -8.234 6.566 1 95 13 LEU B O 1
ATOM 608 N N . GLY B 1 14 ? 1.323 -8.672 8.219 1 95.19 14 GLY B N 1
ATOM 609 C CA . GLY B 1 14 ? 1.654 -7.43 8.906 1 95.19 14 GLY B CA 1
ATOM 610 C C . GLY B 1 14 ? 3.121 -7.328 9.281 1 95.19 14 GLY B C 1
ATOM 611 O O . GLY B 1 14 ? 3.752 -6.293 9.07 1 95.19 14 GLY B O 1
ATOM 612 N N . GLU B 1 15 ? 3.637 -8.391 9.836 1 95.44 15 GLU B N 1
ATOM 613 C CA . GLU B 1 15 ? 5.047 -8.422 10.219 1 95.44 15 GLU B CA 1
ATOM 614 C C . GLU B 1 15 ? 5.953 -8.344 8.992 1 95.44 15 GLU B C 1
ATOM 616 O O . GLU B 1 15 ? 7 -7.699 9.023 1 95.44 15 GLU B O 1
ATOM 621 N N . PHE B 1 16 ? 5.586 -8.977 7.918 1 95.62 16 PHE B N 1
ATOM 622 C CA . PHE B 1 16 ? 6.344 -8.984 6.668 1 95.62 16 PHE B CA 1
ATOM 623 C C . PHE B 1 16 ? 6.406 -7.582 6.07 1 95.62 16 PHE B C 1
ATOM 625 O O . PHE B 1 16 ? 7.477 -7.125 5.66 1 95.62 16 PHE B O 1
ATOM 632 N N . ILE B 1 17 ? 5.309 -6.883 6.102 1 96.19 17 ILE B N 1
ATOM 633 C CA . ILE B 1 17 ? 5.219 -5.527 5.57 1 96.19 17 ILE B CA 1
ATOM 634 C C . ILE B 1 17 ? 6.102 -4.59 6.391 1 96.19 17 ILE B C 1
ATOM 636 O O . ILE B 1 17 ? 6.816 -3.756 5.836 1 96.19 17 ILE B O 1
ATOM 640 N N . LYS B 1 18 ? 6.191 -4.824 7.664 1 93.88 18 LYS B N 1
ATOM 641 C CA . LYS B 1 18 ? 6.984 -3.986 8.555 1 93.88 18 LYS B CA 1
ATOM 642 C C . LYS B 1 18 ? 8.477 -4.223 8.352 1 93.88 18 LYS B C 1
ATOM 644 O O . LYS B 1 18 ? 9.297 -3.377 8.711 1 93.88 18 LYS B O 1
ATOM 649 N N . SER B 1 19 ? 8.805 -5.352 7.727 1 92.75 19 SER B N 1
ATOM 650 C CA . SER B 1 19 ? 10.203 -5.715 7.574 1 92.75 19 SER B CA 1
ATOM 651 C C . SER B 1 19 ? 10.828 -5.023 6.367 1 92.75 19 SER B C 1
ATOM 653 O O . SER B 1 19 ? 11.992 -5.266 6.035 1 92.75 19 SER B O 1
ATOM 655 N N . ASN B 1 20 ? 10.086 -4.199 5.73 1 87.81 20 ASN B N 1
ATOM 656 C CA . ASN B 1 20 ? 10.508 -3.391 4.59 1 87.81 20 ASN B CA 1
ATOM 657 C C . ASN B 1 20 ? 11.07 -4.258 3.467 1 87.81 20 ASN B C 1
ATOM 659 O O . ASN B 1 20 ? 12.195 -4.039 3.01 1 87.81 20 ASN B O 1
ATOM 663 N N . PRO B 1 21 ? 10.289 -5.215 3.012 1 91.19 21 PRO B N 1
ATOM 664 C CA . PRO B 1 21 ? 10.703 -6.004 1.85 1 91.19 21 PRO B CA 1
ATOM 665 C C . PRO B 1 21 ? 10.844 -5.16 0.584 1 91.19 21 PRO B C 1
ATOM 667 O O . PRO B 1 21 ? 10.57 -3.957 0.604 1 91.19 21 PRO B O 1
ATOM 670 N N . ASP B 1 22 ? 11.32 -5.824 -0.49 1 92.81 22 ASP B N 1
ATOM 671 C CA . ASP B 1 22 ? 11.422 -5.047 -1.723 1 92.81 22 ASP B CA 1
ATOM 672 C C . ASP B 1 22 ? 10.039 -4.691 -2.264 1 92.81 22 ASP B C 1
ATOM 674 O O . ASP B 1 22 ? 9.023 -5.211 -1.787 1 92.81 22 ASP B O 1
ATOM 678 N N . ALA B 1 23 ? 9.93 -3.84 -3.219 1 93.19 23 ALA B N 1
ATOM 679 C CA . ALA B 1 23 ? 8.688 -3.246 -3.713 1 93.19 23 ALA B CA 1
ATOM 680 C C . ALA B 1 23 ? 7.73 -4.32 -4.227 1 93.19 23 ALA B C 1
ATOM 682 O O . ALA B 1 23 ? 6.523 -4.242 -3.996 1 93.19 23 ALA B O 1
ATOM 683 N N . ARG B 1 24 ? 8.305 -5.348 -4.957 1 92.88 24 ARG B N 1
ATOM 684 C CA . ARG B 1 24 ? 7.465 -6.402 -5.512 1 92.88 24 ARG B CA 1
ATOM 685 C C . ARG B 1 24 ? 6.844 -7.246 -4.406 1 92.88 24 ARG B C 1
ATOM 687 O O . ARG B 1 24 ? 5.648 -7.547 -4.445 1 92.88 24 ARG B O 1
ATOM 694 N N . GLU B 1 25 ? 7.625 -7.562 -3.42 1 95.31 25 GLU B N 1
ATOM 695 C CA . GLU B 1 25 ? 7.148 -8.352 -2.291 1 95.31 25 GLU B CA 1
ATOM 696 C C . GLU B 1 25 ? 6.164 -7.559 -1.435 1 95.31 25 GLU B C 1
ATOM 698 O O . GLU B 1 25 ? 5.211 -8.117 -0.893 1 95.31 25 GLU B O 1
ATOM 703 N N . LEU B 1 26 ? 6.441 -6.301 -1.342 1 96.62 26 LEU B N 1
ATOM 704 C CA . LEU B 1 26 ? 5.543 -5.43 -0.589 1 96.62 26 LEU B CA 1
ATOM 705 C C . LEU B 1 26 ? 4.172 -5.359 -1.255 1 96.62 26 LEU B C 1
ATOM 707 O O . LEU B 1 26 ? 3.145 -5.488 -0.585 1 96.62 26 LEU B O 1
ATOM 711 N N . LYS B 1 27 ? 4.145 -5.227 -2.584 1 97.62 27 LYS B N 1
ATOM 712 C CA . LYS B 1 27 ? 2.873 -5.164 -3.297 1 97.62 27 LYS B CA 1
ATOM 713 C C . LYS B 1 27 ? 2.119 -6.484 -3.191 1 97.62 27 LYS B C 1
ATOM 715 O O . LYS B 1 27 ? 0.894 -6.5 -3.064 1 97.62 27 LYS B O 1
ATOM 720 N N . ARG B 1 28 ? 2.889 -7.609 -3.191 1 97.19 28 ARG B N 1
ATOM 721 C CA . ARG B 1 28 ? 2.256 -8.914 -3.041 1 97.19 28 ARG B CA 1
ATOM 722 C C . ARG B 1 28 ? 1.572 -9.039 -1.684 1 97.19 28 ARG B C 1
ATOM 724 O O . ARG B 1 28 ? 0.407 -9.43 -1.604 1 97.19 28 ARG B O 1
ATOM 731 N N . ALA B 1 29 ? 2.273 -8.656 -0.67 1 97.62 29 ALA B N 1
ATOM 732 C CA . ALA B 1 29 ? 1.76 -8.789 0.69 1 97.62 29 ALA B CA 1
ATOM 733 C C . ALA B 1 29 ? 0.579 -7.852 0.925 1 97.62 29 ALA B C 1
ATOM 735 O O . ALA B 1 29 ? -0.427 -8.242 1.52 1 97.62 29 ALA B O 1
ATOM 736 N N . LEU B 1 30 ? 0.653 -6.59 0.46 1 98 30 LEU B N 1
ATOM 737 C CA . LEU B 1 30 ? -0.429 -5.621 0.613 1 98 30 LEU B CA 1
ATOM 738 C C . LEU B 1 30 ? -1.676 -6.078 -0.138 1 98 30 LEU B C 1
ATOM 740 O O . LEU B 1 30 ? -2.793 -5.949 0.369 1 98 30 LEU B O 1
ATOM 744 N N . ALA B 1 31 ? -1.509 -6.59 -1.349 1 98.44 31 ALA B N 1
ATOM 745 C CA . ALA B 1 31 ? -2.625 -7.086 -2.152 1 98.44 31 ALA B CA 1
ATOM 746 C C . ALA B 1 31 ? -3.385 -8.188 -1.417 1 98.44 31 ALA B C 1
ATOM 748 O O . ALA B 1 31 ? -4.613 -8.148 -1.328 1 98.44 31 ALA B O 1
ATOM 749 N N . VAL B 1 32 ? -2.686 -9.109 -0.86 1 98.19 32 VAL B N 1
ATOM 750 C CA . VAL B 1 32 ? -3.293 -10.234 -0.157 1 98.19 32 VAL B CA 1
ATOM 751 C C . VAL B 1 32 ? -4.008 -9.734 1.099 1 98.19 32 VAL B C 1
ATOM 753 O O . VAL B 1 32 ? -5.148 -10.117 1.366 1 98.19 32 VAL B O 1
ATOM 756 N N . ARG B 1 33 ? -3.35 -8.883 1.821 1 97.44 33 ARG B N 1
ATOM 757 C CA . ARG B 1 33 ? -3.906 -8.359 3.064 1 97.44 33 ARG B CA 1
ATOM 758 C C . ARG B 1 33 ? -5.211 -7.617 2.809 1 97.44 33 ARG B C 1
ATOM 760 O O . ARG B 1 33 ? -6.203 -7.832 3.51 1 97.44 33 ARG B O 1
ATOM 767 N N . LEU B 1 34 ? -5.199 -6.793 1.812 1 97.5 34 LEU B N 1
ATOM 768 C CA . LEU B 1 34 ? -6.387 -6.02 1.468 1 97.5 34 LEU B CA 1
ATOM 769 C C . LEU B 1 34 ? -7.496 -6.93 0.949 1 97.5 34 LEU B C 1
ATOM 771 O O . LEU B 1 34 ? -8.664 -6.746 1.293 1 97.5 34 LEU B O 1
ATOM 775 N N . ALA B 1 35 ? -7.145 -7.891 0.176 1 97.19 35 ALA B N 1
ATOM 776 C CA . ALA B 1 35 ? -8.125 -8.828 -0.362 1 97.19 35 ALA B CA 1
ATOM 777 C C . ALA B 1 35 ? -8.781 -9.641 0.755 1 97.19 35 ALA B C 1
ATOM 779 O O . ALA B 1 35 ? -9.992 -9.859 0.743 1 97.19 35 ALA B O 1
ATOM 780 N N . LEU B 1 36 ? -7.965 -10.031 1.703 1 94.81 36 LEU B N 1
ATOM 781 C CA . LEU B 1 36 ? -8.484 -10.781 2.84 1 94.81 36 LEU B CA 1
ATOM 782 C C . LEU B 1 36 ? -9.43 -9.93 3.672 1 94.81 36 LEU B C 1
ATOM 784 O O . LEU B 1 36 ? -10.352 -10.453 4.309 1 94.81 36 LEU B O 1
ATOM 788 N N . GLY B 1 37 ? -9.234 -8.633 3.674 1 92.94 37 GLY B N 1
ATOM 789 C CA . GLY B 1 37 ? -10.078 -7.695 4.395 1 92.94 37 GLY B CA 1
ATOM 790 C C . GLY B 1 37 ? -11.312 -7.277 3.613 1 92.94 37 GLY B C 1
ATOM 791 O O . GLY B 1 37 ? -12.008 -6.34 4 1 92.94 37 GLY B O 1
ATOM 792 N N . ASN B 1 38 ? -11.461 -7.852 2.482 1 94.69 38 ASN B N 1
ATOM 793 C CA . ASN B 1 38 ? -12.648 -7.684 1.645 1 94.69 38 ASN B CA 1
ATOM 794 C C . ASN B 1 38 ? -12.641 -6.336 0.93 1 94.69 38 ASN B C 1
ATOM 796 O O . ASN B 1 38 ? -13.695 -5.746 0.701 1 94.69 38 ASN B O 1
ATOM 800 N N . THR B 1 39 ? -11.547 -5.695 0.799 1 96.38 39 THR B N 1
ATOM 801 C CA . THR B 1 39 ? -11.43 -4.535 -0.078 1 96.38 39 THR B CA 1
ATOM 802 C C . THR B 1 39 ? -11.688 -4.93 -1.53 1 96.38 39 THR B C 1
ATOM 804 O O . THR B 1 39 ? -11.188 -5.953 -2 1 96.38 39 THR B O 1
ATOM 807 N N . PRO B 1 40 ? -12.531 -4.145 -2.264 1 98 40 PRO B N 1
ATOM 808 C CA . PRO B 1 40 ? -12.773 -4.477 -3.67 1 98 40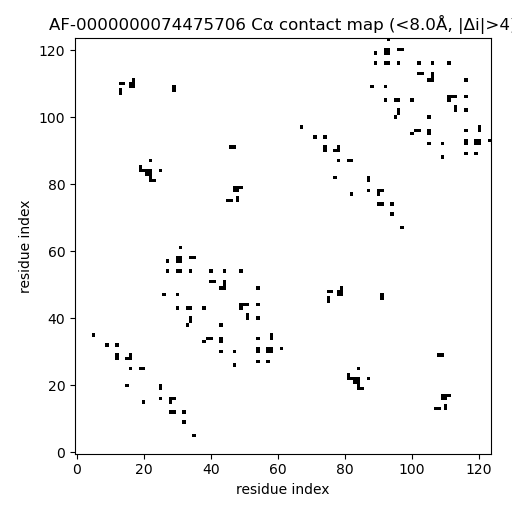 PRO B CA 1
ATOM 809 C C . PRO B 1 40 ? -11.492 -4.539 -4.492 1 98 40 PRO B C 1
ATOM 811 O O . PRO B 1 40 ? -10.617 -3.678 -4.352 1 98 40 PRO B O 1
ATOM 814 N N . TYR B 1 41 ? -11.391 -5.5 -5.449 1 98.06 41 TYR B N 1
ATOM 815 C CA . TYR B 1 41 ? -10.18 -5.719 -6.234 1 98.06 41 TYR B CA 1
ATOM 816 C C . TYR B 1 41 ? -9.852 -4.5 -7.082 1 98.06 41 TYR B C 1
ATOM 818 O O . TYR B 1 41 ? -8.68 -4.168 -7.281 1 98.06 41 TYR B O 1
ATOM 826 N N . LEU B 1 42 ? -10.852 -3.828 -7.531 1 97.75 42 LEU B N 1
ATOM 827 C CA . LEU B 1 42 ? -10.633 -2.635 -8.344 1 97.75 42 LEU B CA 1
ATOM 828 C C . LEU B 1 42 ? -9.914 -1.558 -7.535 1 97.75 42 LEU B C 1
ATOM 830 O O . LEU B 1 42 ? -8.992 -0.911 -8.039 1 97.75 42 LEU B O 1
ATOM 834 N N . ASP B 1 43 ? -10.32 -1.356 -6.309 1 96.94 43 ASP B N 1
ATOM 835 C CA . ASP B 1 43 ? -9.703 -0.358 -5.438 1 96.94 43 ASP B CA 1
ATOM 836 C C . ASP B 1 43 ? -8.258 -0.719 -5.125 1 96.94 43 ASP B C 1
ATOM 838 O O . ASP B 1 43 ? -7.383 0.152 -5.105 1 96.94 43 ASP B O 1
ATOM 842 N N . ILE B 1 44 ? -8.016 -2.031 -4.898 1 98.38 44 ILE B N 1
ATOM 843 C CA . ILE B 1 44 ? -6.672 -2.514 -4.613 1 98.38 44 ILE B CA 1
ATOM 844 C C . ILE B 1 44 ? -5.777 -2.299 -5.832 1 98.38 44 ILE B C 1
ATOM 846 O O . ILE B 1 44 ? -4.656 -1.804 -5.707 1 98.38 44 ILE B O 1
ATOM 850 N N . ALA B 1 45 ? -6.324 -2.631 -6.988 1 98.06 45 ALA B N 1
ATOM 851 C CA . ALA B 1 45 ? -5.59 -2.486 -8.242 1 98.06 45 ALA B CA 1
ATOM 852 C C . ALA B 1 45 ? -5.176 -1.034 -8.469 1 98.06 45 ALA B C 1
ATOM 854 O O . ALA B 1 45 ? -4.039 -0.759 -8.852 1 98.06 45 ALA B O 1
ATOM 855 N N . GLU B 1 46 ? -6.078 -0.139 -8.172 1 96.25 46 GLU B N 1
ATOM 856 C CA . GLU B 1 46 ? -5.801 1.282 -8.367 1 96.25 46 GLU B CA 1
ATOM 857 C C . GLU B 1 46 ? -4.801 1.794 -7.336 1 96.25 46 GLU B C 1
ATOM 859 O O . GLU B 1 46 ? -3.91 2.582 -7.664 1 96.25 46 GLU B O 1
ATOM 864 N N . LEU B 1 47 ? -4.93 1.373 -6.137 1 97.12 47 LEU B N 1
ATOM 865 C CA . LEU B 1 47 ? -4.07 1.831 -5.051 1 97.12 47 LEU B CA 1
ATOM 866 C C . LEU B 1 47 ? -2.627 1.39 -5.277 1 97.12 47 LEU B C 1
ATOM 868 O O . LEU B 1 47 ? -1.7 2.191 -5.145 1 97.12 47 LEU B O 1
ATOM 872 N N . LEU B 1 48 ? -2.432 0.175 -5.676 1 97.94 48 LEU B N 1
ATOM 873 C CA . LEU B 1 48 ? -1.104 -0.431 -5.707 1 97.94 48 LEU B CA 1
ATOM 874 C C . LEU B 1 48 ? -0.509 -0.364 -7.109 1 97.94 48 LEU B C 1
ATOM 876 O O . LEU B 1 48 ? 0.661 -0.701 -7.309 1 97.94 48 LEU B O 1
ATOM 880 N N . GLY B 1 49 ? -1.338 0.093 -8.117 1 96.81 49 GLY B N 1
ATOM 881 C CA . GLY B 1 49 ? -0.86 0.128 -9.484 1 96.81 49 GLY B CA 1
ATOM 882 C C . GLY B 1 49 ? -0.622 -1.252 -10.07 1 96.81 49 GLY B C 1
ATOM 883 O O . GLY B 1 49 ? 0.401 -1.49 -10.719 1 96.81 49 GLY B O 1
ATOM 884 N N . VAL B 1 50 ? -1.456 -2.164 -9.75 1 97.38 50 VAL B N 1
ATOM 885 C CA . VAL B 1 50 ? -1.342 -3.527 -10.258 1 97.38 50 VAL B CA 1
ATOM 886 C C . VAL B 1 50 ? -2.613 -3.906 -11.008 1 97.38 50 VAL B C 1
ATOM 888 O O . VAL B 1 50 ? -3.562 -3.121 -11.07 1 97.38 50 VAL B O 1
ATOM 891 N N . HIS B 1 51 ? -2.641 -5.051 -11.641 1 97.75 51 HIS B N 1
ATOM 892 C CA . HIS B 1 51 ? -3.836 -5.594 -12.273 1 97.75 51 HIS B CA 1
ATOM 893 C C . HIS B 1 51 ? -4.598 -6.512 -11.32 1 97.75 51 HIS B C 1
ATOM 895 O O . HIS B 1 51 ? -4.016 -7.055 -10.383 1 97.75 51 HIS B O 1
ATOM 901 N N . LYS B 1 52 ? -5.875 -6.773 -11.602 1 97.88 52 LYS B N 1
ATOM 902 C CA . LYS B 1 52 ? -6.711 -7.637 -10.773 1 97.88 52 LYS B CA 1
ATOM 903 C C . LYS B 1 52 ? -6.172 -9.062 -10.75 1 97.88 52 LYS B C 1
ATOM 905 O O . LYS B 1 52 ? -6.281 -9.758 -9.734 1 97.88 52 LYS B O 1
ATOM 910 N N . SER B 1 53 ? -5.648 -9.492 -11.867 1 98.12 53 SER B N 1
ATOM 911 C CA . SER B 1 53 ? -5.125 -10.852 -11.945 1 98.12 53 SER B CA 1
ATOM 912 C C . SER B 1 53 ? -3.973 -11.062 -10.969 1 98.12 53 SER B C 1
ATOM 914 O O . SER B 1 53 ? -3.762 -12.172 -10.469 1 98.12 53 SER B O 1
ATOM 916 N N . PHE B 1 54 ? -3.221 -10.062 -10.758 1 98 54 PHE B N 1
ATOM 917 C CA . PHE B 1 54 ? -2.152 -10.102 -9.766 1 98 54 PHE B CA 1
ATOM 918 C C . PHE B 1 54 ? -2.709 -10.398 -8.375 1 98 54 PHE B C 1
ATOM 920 O O . PHE B 1 54 ? -2.182 -11.25 -7.664 1 98 54 PHE B O 1
ATOM 927 N N . ILE B 1 55 ? -3.732 -9.734 -8.047 1 98.38 55 ILE B N 1
ATOM 928 C CA . ILE B 1 55 ? -4.363 -9.891 -6.738 1 98.38 55 ILE B CA 1
ATOM 929 C C . ILE B 1 55 ? -4.906 -11.312 -6.594 1 98.38 55 ILE B C 1
ATOM 931 O O . ILE B 1 55 ? -4.672 -11.969 -5.578 1 98.38 55 ILE B O 1
ATOM 935 N N . THR B 1 56 ? -5.68 -11.758 -7.582 1 97.5 56 THR B N 1
ATOM 936 C CA . THR B 1 56 ? -6.254 -13.102 -7.574 1 97.5 56 THR B CA 1
ATOM 937 C C . THR B 1 56 ? -5.168 -14.156 -7.402 1 97.5 56 THR B C 1
ATOM 939 O O . THR B 1 56 ? -5.305 -15.07 -6.586 1 97.5 56 THR B O 1
ATOM 942 N N . PHE B 1 57 ? -4.137 -14.008 -8.102 1 97.94 57 PHE B N 1
ATOM 943 C CA . PHE B 1 57 ? -3.045 -14.977 -8.086 1 97.94 57 PHE B CA 1
ATOM 944 C C . PHE B 1 57 ? -2.434 -15.078 -6.699 1 97.94 57 PHE B C 1
ATOM 946 O O . PHE B 1 57 ? -2.314 -16.172 -6.148 1 97.94 57 PHE B O 1
ATOM 953 N N . TRP B 1 58 ? -2.094 -14.062 -6.188 1 96.88 58 TRP B N 1
ATOM 954 C CA . TRP B 1 58 ? -1.367 -14.094 -4.926 1 96.88 58 TRP B CA 1
ATOM 955 C C . TRP B 1 58 ? -2.293 -14.461 -3.771 1 96.88 58 TRP B C 1
ATOM 957 O O . TRP B 1 58 ? -1.86 -15.07 -2.793 1 96.88 58 TRP B O 1
ATOM 967 N N . LYS B 1 59 ? -3.488 -14 -3.885 1 95.5 59 LYS B N 1
ATOM 968 C CA . LYS B 1 59 ? -4.453 -14.453 -2.885 1 95.5 59 LYS B CA 1
ATOM 969 C C . LYS B 1 59 ? -4.531 -15.977 -2.848 1 95.5 59 LYS B C 1
ATOM 971 O O . LYS B 1 59 ? -4.652 -16.578 -1.773 1 95.5 59 LYS B O 1
ATOM 976 N N . GLN B 1 60 ? -4.438 -16.547 -3.914 1 94.88 60 GLN B N 1
ATOM 977 C CA . GLN B 1 60 ? -4.52 -18 -4.023 1 94.88 60 GLN B CA 1
ATOM 978 C C . GLN B 1 60 ? -3.221 -18.672 -3.564 1 94.88 60 GLN B C 1
ATOM 980 O O . GLN B 1 60 ? -3.242 -19.766 -2.996 1 94.88 60 GLN B O 1
ATOM 985 N N . GLU B 1 61 ? -2.166 -18.031 -3.814 1 92.62 61 GLU B N 1
ATOM 986 C CA . GLU B 1 61 ? -0.855 -18.594 -3.496 1 92.62 61 GLU B CA 1
ATOM 987 C C . GLU B 1 61 ? -0.569 -18.516 -2 1 92.62 61 GLU B C 1
ATOM 989 O O . GLU B 1 61 ? 0.234 -19.281 -1.474 1 92.62 61 GLU B O 1
ATOM 994 N N . PHE B 1 62 ? -1.1 -17.594 -1.426 1 85.25 62 PHE B N 1
ATOM 995 C CA . PHE B 1 62 ? -0.896 -17.469 0.012 1 85.25 62 PHE B CA 1
ATOM 996 C C . PHE B 1 62 ? -1.823 -18.406 0.778 1 85.25 62 PHE B C 1
ATOM 998 O O . PHE B 1 62 ? -1.481 -18.875 1.866 1 85.25 62 PHE B O 1
#

Radius of gyration: 14.33 Å; Cα contacts (8 Å, |Δi|>4): 118; chains: 2; bounding box: 25×48×25 Å

pLDDT: mean 93.71, std 6.61, range [59.84, 98.44]

Sequence (124 aa):
MMQDNQMEMLSILGEFIKSNPDARELKRALAVRLALGNTPYLDIAELLGVHKSFITFWKQEFMMQDNQMEMLSILGEFIKSNPDARELKRALAVRLALGNTPYLDIAELLGVHKSFITFWKQEF

Foldseek 3Di:
DVVVVLVVLLVVLVVVCVVVDDLVVNLLSQLLNCVSVVNDLVVSCVVSVHDSVSSVVSNVVD/DVVVVLVVLLVVLVVVCVVVDDLVVNLLSQLLNCVSVVNDLVVSCVVSVHDSVSSVVSNVVD

Secondary structure (DSSP, 8-state):
-HHHHHHHHHHHHHHHHHT---HHHHHHHHHHHHHHTT--HHHHHHHHT--HHHHHHHHHH-/-HHHHHHHHHHHHHHHHHT---HHHHHHHHHHHHHHTT--HHHHHHHHT--HHHHHHHHHH-

Organism: NCBI:txid1188229

Solvent-accessible surface area (backbone atoms only — not comparable to full-atom values): 6798 Å² total; per-residue (Å²): 106,73,65,56,50,50,52,50,48,48,51,52,42,44,54,50,44,50,64,62,41,54,34,70,57,40,51,52,45,51,41,32,51,40,49,74,69,65,49,57,56,68,61,51,19,61,72,58,46,50,56,57,66,59,40,55,50,46,50,69,72,103,108,71,64,56,50,50,52,49,50,48,51,52,42,46,54,50,44,51,65,62,42,53,33,70,58,40,50,52,45,51,40,33,52,40,48,74,69,66,49,57,57,68,60,51,17,61,71,60,46,50,55,56,66,58,41,57,50,47,49,68,72,102

Nearest PDB structures (foldseek):
  6t1f-assembly1_A  TM=4.701E-01  e=5.609E+00  Caulobacter vibrioides NA1000
  6s6h-assembly1_A  TM=4.612E-01  e=5.948E+00  Caulobacter vibrioides NA1000
  6s6h-assembly1_B  TM=4.626E-01  e=6.688E+00  Caulobacter vibrioides NA1000
  6t1f-assembly2_C  TM=4.673E-01  e=6.307E+00  Caulobacter vibrioides NA1000
  5uwz-assembly1_A  TM=3.008E-01  e=7.520E+00  Gloeobacter violaceus PCC 7421